Protein AF-A0AB36BIA4-F1 (afdb_monomer)

Secondary structure (DSSP, 8-state):
--HHHHHHHHHHHHHHHHHHHHTS---HHHHHHHH---HHHHHHHHTTSS-GGGS-HHHHHHHHHHHHHHHS-TTHHHHHHHHHHHHHHHHHHHHHHHHHHHHHHHHHHHHHHHHHHHHHHHHHHHH---SSHHHHHHHHHHHHHHHHHHTT-

Sequence (153 aa):
MDTVDIKNLEMAKMENKVKKLIDSEVSSYKIGKETGISQSYFNRLRNGERDIKEISFKKMLALYQYQLNIDIPKTYIDETTEELKEQMEIAKQIISEVNDKEQKNLDKYKSLNLKLAKKIDELIKILDYPEDDNKQLLDDMLNTLIEINEERS

Radius of gyration: 33.52 Å; Cα contacts (8 Å, |Δi|>4): 71; chains: 1; bounding box: 67×41×85 Å

Solvent-accessible surface area (backbone atoms only — not comparable to full-atom values): 8672 Å² total; per-residue (Å²): 135,52,78,66,57,54,54,54,50,53,52,53,54,45,52,54,43,34,47,54,49,53,77,39,90,68,53,44,64,60,51,18,71,76,51,72,44,54,40,70,62,49,48,34,43,58,72,63,78,38,61,79,88,75,50,56,66,74,57,53,50,37,45,30,53,52,35,51,66,63,71,48,55,82,77,56,62,56,60,57,48,49,54,49,47,51,51,49,51,52,49,52,50,52,52,50,55,51,50,54,53,50,50,54,50,50,53,51,50,48,54,49,48,55,55,48,45,53,52,50,54,52,47,59,70,71,58,75,65,69,98,41,77,68,52,54,52,53,52,52,53,43,51,53,56,50,49,70,64,60,78,79,118

Organism: Staphylococcus warneri (NCBI:txid1292)

Structure (mmCIF, N/CA/C/O backbone):
data_AF-A0AB36BIA4-F1
#
_entry.id   AF-A0AB36BIA4-F1
#
loop_
_atom_site.group_PDB
_atom_site.id
_atom_site.type_symbol
_atom_site.label_atom_id
_atom_site.label_alt_id
_atom_site.label_comp_id
_atom_site.label_asym_id
_atom_site.label_entity_id
_atom_site.label_seq_id
_atom_site.pdbx_PDB_ins_code
_atom_site.Cartn_x
_atom_site.Cartn_y
_atom_site.Cartn_z
_atom_site.occupancy
_atom_site.B_iso_or_equiv
_atom_site.auth_seq_id
_atom_site.auth_comp_id
_atom_site.auth_asym_id
_atom_site.auth_atom_id
_atom_site.pdbx_PDB_model_num
ATOM 1 N N . MET A 1 1 ? 12.047 26.414 5.166 1.00 55.72 1 MET A N 1
ATOM 2 C CA . MET A 1 1 ? 11.316 25.419 5.969 1.00 55.72 1 MET A CA 1
ATOM 3 C C . MET A 1 1 ? 12.149 24.172 5.881 1.00 55.72 1 MET A C 1
ATOM 5 O O . MET A 1 1 ? 12.313 23.640 4.787 1.00 55.72 1 MET A O 1
ATOM 9 N N . ASP A 1 2 ? 12.795 23.826 6.982 1.00 65.38 2 ASP A N 1
ATOM 10 C CA . ASP A 1 2 ? 13.902 22.879 6.969 1.00 65.38 2 ASP A CA 1
ATOM 11 C C . ASP A 1 2 ? 13.372 21.446 7.090 1.00 65.38 2 ASP A C 1
ATOM 13 O O . ASP A 1 2 ? 12.206 21.203 7.403 1.00 65.38 2 ASP A O 1
ATOM 17 N N . THR A 1 3 ? 14.218 20.452 6.822 1.00 64.94 3 THR A N 1
ATOM 18 C CA . THR A 1 3 ? 13.827 19.028 6.818 1.00 64.94 3 THR A CA 1
ATOM 19 C C . THR A 1 3 ? 13.261 18.545 8.160 1.00 64.94 3 THR A C 1
ATOM 21 O O . THR A 1 3 ? 12.469 17.600 8.198 1.00 64.94 3 THR A O 1
ATOM 24 N N . VAL A 1 4 ? 13.627 19.208 9.259 1.00 66.88 4 VAL A N 1
ATOM 25 C CA . VAL A 1 4 ? 13.084 18.977 10.605 1.00 66.88 4 VAL A CA 1
ATOM 26 C C . VAL A 1 4 ? 11.645 19.495 10.722 1.00 66.88 4 VAL A C 1
ATOM 28 O O . VAL A 1 4 ? 10.796 18.799 11.277 1.00 66.88 4 VAL A O 1
ATOM 31 N N . ASP A 1 5 ? 11.332 20.644 10.121 1.00 70.31 5 ASP A N 1
ATOM 32 C CA . ASP A 1 5 ? 9.984 21.228 10.135 1.00 70.31 5 ASP A CA 1
ATOM 33 C C . ASP A 1 5 ? 8.985 20.356 9.367 1.00 70.31 5 ASP A C 1
ATOM 35 O O . ASP A 1 5 ? 7.846 20.171 9.796 1.00 70.31 5 ASP A O 1
ATOM 39 N N . ILE A 1 6 ? 9.431 19.760 8.256 1.00 65.75 6 ILE A N 1
ATOM 40 C CA . ILE A 1 6 ? 8.617 18.842 7.448 1.00 65.75 6 ILE A CA 1
ATOM 41 C C . ILE A 1 6 ? 8.308 17.562 8.236 1.00 65.75 6 ILE A C 1
ATOM 43 O O . ILE A 1 6 ? 7.154 17.140 8.294 1.00 65.75 6 ILE A O 1
ATOM 47 N N . LYS A 1 7 ? 9.308 16.961 8.898 1.00 65.88 7 LYS A N 1
ATOM 48 C CA . LYS A 1 7 ? 9.096 15.760 9.727 1.00 65.88 7 LYS A CA 1
ATOM 49 C C . LYS A 1 7 ? 8.146 16.025 10.896 1.00 65.88 7 LYS A C 1
ATOM 51 O O . LYS A 1 7 ? 7.280 15.196 11.172 1.00 65.88 7 LYS A O 1
ATOM 56 N N . ASN A 1 8 ? 8.273 17.180 11.546 1.00 74.62 8 ASN A N 1
ATOM 57 C CA . ASN A 1 8 ? 7.392 17.577 12.644 1.00 74.62 8 ASN A CA 1
ATOM 58 C C . ASN A 1 8 ? 5.946 17.778 12.168 1.00 74.62 8 ASN A C 1
ATOM 60 O O . ASN A 1 8 ? 5.007 17.364 12.850 1.00 74.62 8 ASN A O 1
ATOM 64 N N . LEU A 1 9 ? 5.760 18.352 10.976 1.00 79.12 9 LEU A N 1
ATOM 65 C CA . LEU A 1 9 ? 4.441 18.526 10.375 1.00 79.12 9 LEU A CA 1
ATOM 66 C C . LEU A 1 9 ? 3.778 17.182 10.034 1.00 79.12 9 LEU A C 1
ATOM 68 O O . LEU A 1 9 ? 2.598 16.988 10.326 1.00 79.12 9 LEU A O 1
ATOM 72 N N . GLU A 1 10 ? 4.524 16.247 9.440 1.00 81.06 10 GLU A N 1
ATOM 73 C CA . GLU A 1 10 ? 4.000 14.921 9.088 1.00 81.06 10 GLU A CA 1
ATOM 74 C C . GLU A 1 10 ? 3.626 14.098 10.330 1.00 81.06 10 GLU A C 1
ATOM 76 O O . GLU A 1 10 ? 2.549 13.497 10.376 1.00 81.06 10 GLU A O 1
ATOM 81 N N . MET A 1 11 ? 4.438 14.151 11.391 1.00 83.69 11 MET A N 1
ATOM 82 C CA . MET A 1 11 ? 4.102 13.522 12.674 1.00 83.69 11 MET A CA 1
ATOM 83 C C . MET A 1 11 ? 2.832 14.115 13.296 1.00 83.69 11 MET A C 1
ATOM 85 O O . MET A 1 11 ? 1.956 13.371 13.739 1.00 83.69 11 MET A O 1
ATOM 89 N N . ALA A 1 12 ? 2.671 15.441 13.263 1.00 85.56 12 ALA A N 1
ATOM 90 C CA . ALA A 1 12 ? 1.472 16.100 13.779 1.00 85.56 12 ALA A CA 1
ATOM 91 C C . ALA A 1 12 ? 0.199 15.708 13.001 1.00 85.56 12 ALA A C 1
ATOM 93 O O . ALA A 1 12 ? -0.863 15.502 13.595 1.00 85.56 12 ALA A O 1
ATOM 94 N N . LYS A 1 13 ? 0.286 15.558 11.671 1.00 88.31 13 LYS A N 1
ATOM 95 C CA . LYS A 1 13 ? -0.833 15.067 10.844 1.00 88.31 13 LYS A CA 1
ATOM 96 C C . LYS A 1 13 ? -1.230 13.641 11.222 1.00 88.31 13 LYS A C 1
ATOM 98 O O . LYS A 1 13 ? -2.421 13.351 11.365 1.00 88.31 13 LYS A O 1
ATOM 103 N N . MET A 1 14 ? -0.238 12.773 11.401 1.00 91.94 14 MET A N 1
ATOM 104 C CA . MET A 1 14 ? -0.425 11.375 11.778 1.00 91.94 14 MET A CA 1
ATOM 105 C C . MET A 1 14 ? -1.092 11.248 13.152 1.00 91.94 14 MET A C 1
ATOM 107 O O . MET A 1 14 ? -2.096 10.546 13.285 1.00 91.94 14 MET A O 1
ATOM 111 N N . GLU A 1 15 ? -0.614 12.005 14.144 1.00 92.69 15 GLU A N 1
ATOM 112 C CA . GLU A 1 15 ? -1.228 12.082 15.474 1.00 92.69 15 GLU A CA 1
ATOM 113 C C . GLU A 1 15 ? -2.691 12.524 15.409 1.00 92.69 15 GLU A C 1
ATOM 115 O O . GLU A 1 15 ? -3.552 11.905 16.029 1.00 92.69 15 GLU A O 1
ATOM 120 N N . ASN A 1 16 ? -2.999 13.570 14.639 1.00 93.06 16 ASN A N 1
ATOM 121 C CA . ASN A 1 16 ? -4.364 14.083 14.531 1.00 93.06 16 ASN A CA 1
ATOM 122 C C . ASN A 1 16 ? -5.330 13.066 13.917 1.00 93.06 16 ASN A C 1
ATOM 124 O O . ASN A 1 16 ? -6.484 12.975 14.331 1.00 93.06 16 ASN A O 1
ATOM 128 N N . LYS A 1 17 ? -4.874 12.280 12.941 1.00 92.88 17 LYS A N 1
ATOM 129 C CA . LYS A 1 17 ? -5.683 11.216 12.335 1.00 92.88 17 LYS A CA 1
ATOM 130 C C . LYS A 1 17 ? -5.918 10.066 13.309 1.00 92.88 17 LYS A C 1
ATOM 132 O O . LYS A 1 17 ? -7.045 9.605 13.445 1.00 92.88 17 LYS A O 1
ATOM 137 N N . VAL A 1 18 ? -4.897 9.652 14.052 1.00 94.94 18 VAL A N 1
ATOM 138 C CA . VAL A 1 18 ? -5.064 8.607 15.070 1.00 94.94 18 VAL A CA 1
ATOM 139 C C . VAL A 1 18 ? -5.934 9.090 16.238 1.00 94.94 18 VAL A C 1
ATOM 141 O O . VAL A 1 18 ? -6.735 8.310 16.741 1.00 94.94 18 VAL A O 1
ATOM 144 N N . LYS A 1 19 ? -5.881 10.374 16.618 1.00 94.69 19 LYS A N 1
ATOM 145 C CA . LYS A 1 19 ? -6.828 10.965 17.585 1.00 94.69 19 LYS A CA 1
ATOM 146 C C . LYS A 1 19 ? -8.276 10.850 17.115 1.00 94.69 19 LYS A C 1
ATOM 148 O O . LYS A 1 19 ? -9.104 10.344 17.859 1.00 94.69 19 LYS A O 1
ATOM 153 N N . LYS A 1 20 ? -8.561 11.187 15.850 1.00 93.38 20 LYS A N 1
ATOM 154 C CA . LYS A 1 20 ? -9.901 10.984 15.264 1.00 93.38 20 LYS A CA 1
ATOM 155 C 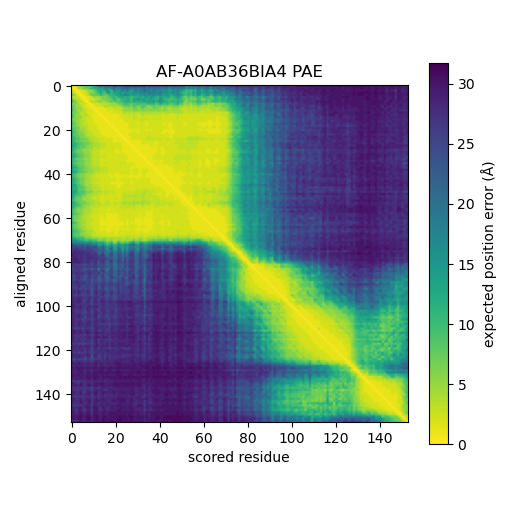C . LYS A 1 20 ? -10.378 9.537 15.381 1.00 93.38 20 LYS A C 1
ATOM 157 O O . LYS A 1 20 ? -11.550 9.312 15.652 1.00 93.38 20 LYS A O 1
ATOM 162 N N . LEU A 1 21 ? -9.480 8.567 15.198 1.00 95.12 21 LEU A N 1
ATOM 163 C CA . LEU A 1 21 ? -9.809 7.153 15.375 1.00 95.12 21 LEU A CA 1
ATOM 164 C C . LEU A 1 21 ? -10.120 6.812 16.839 1.00 95.12 21 LEU A C 1
ATOM 166 O O . LEU A 1 21 ? -11.073 6.081 17.106 1.00 95.12 21 LEU A O 1
ATOM 170 N N . ILE A 1 22 ? -9.321 7.321 17.779 1.00 95.44 22 ILE A N 1
ATOM 171 C CA . ILE A 1 22 ? -9.512 7.116 19.223 1.00 95.44 22 ILE A CA 1
ATOM 172 C C . ILE A 1 22 ? -10.878 7.653 19.670 1.00 95.44 22 ILE A C 1
ATOM 174 O O . ILE A 1 22 ? -11.615 6.940 20.357 1.00 95.44 22 ILE A O 1
ATOM 178 N N . ASP A 1 23 ? -11.236 8.843 19.190 1.00 93.88 23 ASP A N 1
ATOM 179 C CA . ASP A 1 23 ? -12.491 9.537 19.498 1.00 93.88 23 ASP A CA 1
ATOM 180 C C . ASP A 1 23 ? -13.694 9.000 18.698 1.00 93.88 23 ASP A C 1
ATOM 182 O O . ASP A 1 23 ? -14.820 9.459 18.874 1.00 93.88 23 ASP A O 1
ATOM 186 N N . SER A 1 24 ? -13.479 8.037 17.796 1.00 92.62 24 SER A N 1
ATOM 187 C CA . SER A 1 24 ? -14.543 7.462 16.970 1.00 92.62 24 SER A CA 1
ATOM 188 C C . SER A 1 24 ? -15.336 6.373 17.695 1.00 92.62 24 SER A C 1
ATOM 190 O O . SER A 1 24 ? -14.823 5.675 18.572 1.00 92.62 24 SER A O 1
ATOM 192 N N . GLU A 1 25 ? -16.551 6.121 17.210 1.00 92.12 25 GLU A N 1
ATOM 193 C CA . GLU A 1 25 ? -17.418 5.008 17.633 1.00 92.12 25 GLU A CA 1
ATOM 194 C C . GLU A 1 25 ? -16.981 3.636 17.080 1.00 92.12 25 GLU A C 1
ATOM 196 O O . GLU A 1 25 ? -17.658 2.621 17.261 1.00 92.12 25 GLU A O 1
ATOM 201 N N . VAL A 1 26 ? -15.849 3.559 16.369 1.00 92.62 26 VAL A N 1
ATOM 202 C CA . VAL A 1 26 ? -15.380 2.286 15.815 1.00 92.62 26 VAL A CA 1
ATOM 203 C C . VAL A 1 26 ? -14.993 1.345 16.955 1.00 92.62 26 VAL A C 1
ATOM 205 O O . VAL A 1 26 ? -14.188 1.676 17.829 1.00 92.62 26 VAL A O 1
ATOM 208 N N . SER A 1 27 ? -15.554 0.136 16.951 1.00 94.38 27 SER A N 1
ATOM 209 C CA . SER A 1 27 ? -15.323 -0.808 18.041 1.00 94.38 27 SER A CA 1
ATOM 210 C C . SER A 1 27 ? -13.850 -1.214 18.141 1.00 94.38 27 SER A C 1
ATOM 212 O O . SER A 1 27 ? -13.190 -1.525 17.145 1.00 94.38 27 SER A O 1
ATOM 214 N N . SER A 1 28 ? -13.339 -1.287 19.372 1.00 94.00 28 SER A N 1
ATOM 215 C CA . SER A 1 28 ? -11.960 -1.718 19.643 1.00 94.00 28 SER A CA 1
ATOM 216 C C . SER A 1 28 ? -11.693 -3.132 19.128 1.00 94.00 28 SER A C 1
ATOM 218 O O . SER A 1 28 ? -10.577 -3.438 18.718 1.00 94.00 28 SER A O 1
ATOM 220 N N . TYR A 1 29 ? -12.728 -3.981 19.101 1.00 94.06 29 TYR A N 1
ATOM 221 C CA . TYR A 1 29 ? -12.700 -5.297 18.462 1.00 94.06 29 TYR A CA 1
ATOM 222 C C . TYR A 1 29 ? -12.330 -5.204 16.980 1.00 94.06 29 TYR A C 1
ATOM 224 O O . TYR A 1 29 ? -11.401 -5.877 16.534 1.00 94.06 29 TYR A O 1
ATOM 232 N N . LYS A 1 30 ? -13.035 -4.354 16.224 1.00 92.88 30 LYS A N 1
ATOM 233 C CA . LYS A 1 30 ? -12.815 -4.195 14.785 1.00 92.88 30 LYS A CA 1
ATOM 234 C C . LYS A 1 30 ? -11.426 -3.631 14.503 1.00 92.88 30 LYS A C 1
ATOM 236 O O . LYS A 1 30 ? -10.696 -4.190 13.689 1.00 92.88 30 LYS A O 1
ATOM 241 N N . ILE A 1 31 ? -11.035 -2.594 15.243 1.00 94.50 31 ILE A N 1
ATOM 242 C CA . ILE A 1 31 ? -9.700 -1.992 15.140 1.00 94.50 31 ILE A CA 1
ATOM 243 C C . ILE A 1 31 ? -8.635 -3.046 15.420 1.00 94.50 31 ILE A C 1
ATOM 245 O O . ILE A 1 31 ? -7.690 -3.184 14.648 1.00 94.50 31 ILE A O 1
ATOM 249 N N . GLY A 1 32 ? -8.790 -3.835 16.484 1.00 94.25 32 GLY A N 1
ATOM 250 C CA . GLY A 1 32 ? -7.794 -4.839 16.831 1.00 94.25 32 GLY A CA 1
ATOM 251 C C . GLY A 1 32 ? -7.669 -5.967 15.813 1.00 94.25 32 GLY A C 1
ATOM 252 O O . GLY A 1 32 ? -6.557 -6.417 15.543 1.00 94.25 32 GLY A O 1
ATOM 253 N N . LYS A 1 33 ? -8.782 -6.374 15.189 1.00 92.50 33 LYS A N 1
ATOM 254 C CA . LYS A 1 33 ? -8.782 -7.374 14.114 1.00 92.50 33 LYS A CA 1
ATOM 255 C C . LYS A 1 33 ? -8.001 -6.905 12.883 1.00 92.50 33 LYS A C 1
ATOM 257 O O . LYS A 1 33 ? -7.282 -7.702 12.294 1.00 92.50 33 LYS A O 1
ATOM 262 N N . GLU A 1 34 ? -8.145 -5.641 12.496 1.00 92.88 34 GLU A N 1
ATOM 263 C CA . GLU A 1 34 ? -7.554 -5.115 11.257 1.00 92.88 34 GLU A CA 1
ATOM 264 C C . GLU A 1 34 ? -6.139 -4.545 11.457 1.00 92.88 34 GLU A C 1
ATOM 266 O O . GLU A 1 34 ? -5.314 -4.609 10.552 1.00 92.88 34 GLU A O 1
ATOM 271 N N . THR A 1 35 ? -5.822 -4.029 12.649 1.00 94.69 35 THR A N 1
ATOM 272 C CA . THR A 1 35 ? -4.514 -3.405 12.943 1.00 94.69 35 THR A CA 1
ATOM 273 C C . THR A 1 35 ? -3.531 -4.323 13.669 1.00 94.69 35 THR A C 1
ATOM 275 O O . THR A 1 35 ? -2.350 -3.993 13.784 1.00 94.69 35 THR A O 1
ATOM 278 N N . GLY A 1 36 ? -4.000 -5.446 14.224 1.00 95.12 36 GLY A N 1
ATOM 279 C CA . GLY A 1 36 ? -3.203 -6.326 15.086 1.00 95.12 36 GLY A CA 1
ATOM 280 C C . GLY A 1 36 ? -2.889 -5.742 16.471 1.00 95.12 36 GLY A C 1
ATOM 281 O O . GLY A 1 36 ? -2.125 -6.331 17.238 1.00 95.12 36 GLY A O 1
ATOM 282 N N . ILE A 1 37 ? -3.456 -4.585 16.822 1.00 95.81 37 ILE A N 1
ATOM 283 C CA . ILE A 1 37 ? -3.324 -3.979 18.149 1.00 95.81 37 ILE A CA 1
ATOM 284 C C . ILE A 1 37 ? -4.380 -4.581 19.074 1.00 95.81 37 ILE A C 1
ATOM 286 O O . ILE A 1 37 ? -5.552 -4.661 18.727 1.00 95.81 37 ILE A O 1
ATOM 290 N N . SER A 1 38 ? -3.999 -5.012 20.278 1.00 96.19 38 SER A N 1
ATOM 291 C CA . SER A 1 38 ? -4.974 -5.634 21.177 1.00 96.19 38 SER A CA 1
ATOM 292 C C . SER A 1 38 ? -6.087 -4.658 21.577 1.00 96.19 38 SER A C 1
ATOM 294 O O . SER A 1 38 ? -5.857 -3.465 21.786 1.00 96.19 38 SER A O 1
ATOM 296 N N . GLN A 1 39 ? -7.302 -5.182 21.746 1.00 96.00 39 GLN A N 1
ATOM 297 C CA . GLN A 1 39 ? -8.467 -4.383 22.144 1.00 96.00 39 GLN A CA 1
ATOM 298 C C . GLN A 1 39 ? -8.232 -3.667 23.475 1.00 96.00 39 GLN A C 1
ATOM 300 O O . GLN A 1 39 ? -8.557 -2.495 23.612 1.00 96.00 39 GLN A O 1
ATOM 305 N N . SER A 1 40 ? -7.608 -4.360 24.437 1.00 96.12 40 SER A N 1
ATOM 306 C CA . SER A 1 40 ? -7.213 -3.775 25.721 1.00 96.12 40 SER A CA 1
ATOM 307 C C . SER A 1 40 ? -6.252 -2.601 25.526 1.00 96.12 40 SER A C 1
ATOM 309 O O . SER A 1 40 ? -6.454 -1.549 26.121 1.00 96.12 40 SER A O 1
ATOM 311 N N . TYR A 1 41 ? -5.255 -2.729 24.643 1.00 95.94 41 TYR A N 1
ATOM 312 C CA . TYR A 1 41 ? -4.332 -1.631 24.355 1.00 95.94 41 TYR A CA 1
ATOM 313 C C . TYR A 1 41 ? -5.062 -0.413 23.783 1.00 95.94 41 TYR A 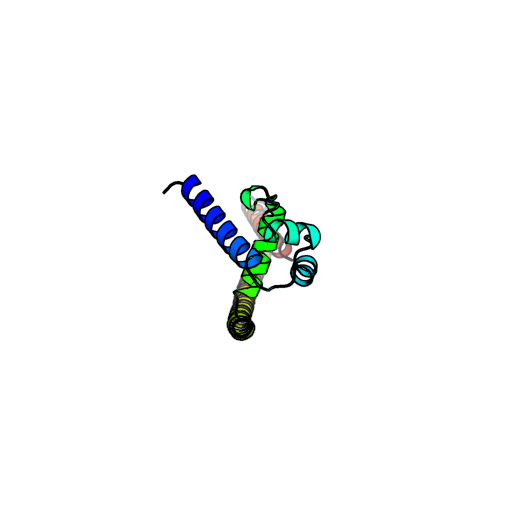C 1
ATOM 315 O O . TYR A 1 41 ? -4.799 0.710 24.208 1.00 95.94 41 TYR A O 1
ATOM 323 N N . PHE A 1 42 ? -5.985 -0.632 22.846 1.00 96.12 42 PHE A N 1
ATOM 324 C CA . PHE A 1 42 ? -6.755 0.453 22.247 1.00 96.12 42 PHE A CA 1
ATOM 325 C C . PHE A 1 42 ? -7.756 1.084 23.231 1.00 96.12 42 PHE A C 1
ATOM 327 O O . PHE A 1 42 ? -7.872 2.302 23.281 1.00 96.12 42 PHE A O 1
ATOM 334 N N . ASN A 1 43 ? -8.408 0.293 24.089 1.00 96.19 43 ASN A N 1
ATOM 335 C CA . ASN A 1 43 ? -9.282 0.816 25.145 1.00 96.19 43 ASN A CA 1
ATOM 336 C C . ASN A 1 43 ? -8.526 1.731 26.110 1.00 96.19 43 ASN A C 1
ATOM 338 O O . ASN A 1 43 ? -9.030 2.787 26.468 1.00 96.19 43 A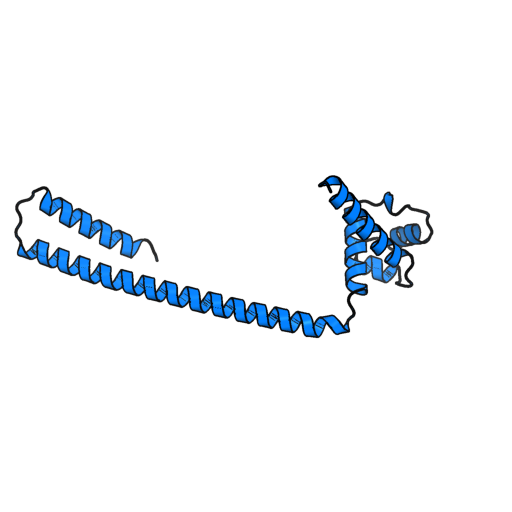SN A O 1
ATOM 342 N N . ARG A 1 44 ? -7.290 1.373 26.476 1.00 96.00 44 ARG A N 1
ATOM 343 C CA . ARG A 1 44 ? -6.444 2.227 27.320 1.00 96.00 44 ARG A CA 1
ATOM 344 C C . ARG A 1 44 ? -6.091 3.555 26.648 1.00 96.00 44 ARG A C 1
ATOM 346 O O . ARG A 1 44 ? -6.004 4.561 27.338 1.00 96.00 44 ARG A O 1
ATOM 353 N N . LEU A 1 45 ? -5.914 3.570 25.322 1.00 95.94 45 LEU A N 1
ATOM 354 C CA . LEU A 1 45 ? -5.763 4.820 24.564 1.00 95.94 45 LEU A CA 1
ATOM 355 C C . LEU A 1 45 ? -7.044 5.660 24.624 1.00 95.94 45 LEU A C 1
ATOM 357 O O . LEU A 1 45 ? -6.976 6.843 24.933 1.00 95.94 45 LEU A O 1
ATOM 361 N N . ARG A 1 46 ? -8.209 5.045 24.386 1.00 95.31 46 ARG A N 1
ATOM 362 C CA . ARG A 1 46 ? -9.513 5.730 24.412 1.00 95.31 46 ARG A CA 1
ATOM 363 C C . ARG A 1 46 ? -9.878 6.284 25.788 1.00 95.31 46 ARG A C 1
ATOM 365 O O . ARG A 1 46 ? -10.432 7.370 25.882 1.00 95.31 46 ARG A O 1
ATOM 372 N N . ASN A 1 47 ? -9.511 5.576 26.848 1.00 95.50 47 ASN A N 1
ATOM 373 C CA . ASN A 1 47 ? -9.745 6.008 28.223 1.00 95.50 47 ASN A CA 1
ATOM 374 C C . ASN A 1 47 ? -8.727 7.053 28.716 1.00 95.50 47 ASN A C 1
ATOM 376 O O . ASN A 1 47 ? -8.817 7.489 29.860 1.00 95.50 47 ASN A O 1
ATOM 380 N N . GLY A 1 48 ? -7.721 7.413 27.910 1.00 94.25 48 GLY A N 1
ATOM 381 C CA . GLY A 1 48 ? -6.644 8.317 28.327 1.00 94.25 48 GLY A CA 1
ATOM 382 C C . GLY A 1 48 ? -5.642 7.703 29.314 1.00 94.25 48 GLY A C 1
ATOM 383 O O . GLY A 1 48 ? -4.770 8.400 29.819 1.00 94.25 48 GLY A O 1
ATOM 384 N N . GLU A 1 49 ? -5.706 6.392 29.568 1.00 94.88 49 GLU A N 1
ATOM 385 C CA . GLU A 1 49 ? -4.744 5.661 30.411 1.00 94.88 49 GLU A CA 1
ATOM 386 C C . GLU A 1 49 ? -3.373 5.472 29.734 1.00 94.88 49 GLU A C 1
ATOM 388 O O . GLU A 1 49 ? -2.433 4.940 30.334 1.00 94.88 49 GLU A O 1
ATOM 393 N N . ARG A 1 50 ? -3.275 5.821 28.448 1.00 93.69 50 ARG A N 1
ATOM 394 C CA . ARG A 1 50 ? -2.047 5.813 27.655 1.00 93.69 50 ARG A CA 1
ATOM 395 C C . ARG A 1 50 ? -2.039 7.024 26.730 1.00 93.69 50 ARG A C 1
ATOM 397 O O . ARG A 1 50 ? -2.995 7.219 25.984 1.00 93.69 50 ARG A O 1
ATOM 404 N N . ASP A 1 51 ? -0.937 7.767 26.724 1.00 92.94 51 ASP A N 1
ATOM 405 C CA . ASP A 1 51 ? -0.754 8.887 25.801 1.00 92.94 51 ASP A CA 1
ATOM 406 C C . ASP A 1 51 ? -0.423 8.372 24.388 1.00 92.94 51 ASP A C 1
ATOM 408 O O . ASP A 1 51 ? 0.405 7.475 24.192 1.00 92.94 51 ASP A O 1
ATOM 412 N N . ILE A 1 52 ? -1.073 8.961 23.384 1.00 91.00 52 ILE A N 1
ATOM 413 C CA . ILE A 1 52 ? -0.789 8.740 21.966 1.00 91.00 52 ILE A CA 1
ATOM 414 C C . ILE A 1 52 ? 0.666 9.086 21.617 1.00 91.00 52 ILE A C 1
ATOM 416 O O . ILE A 1 52 ? 1.262 8.422 20.774 1.00 91.00 52 ILE A O 1
ATOM 420 N N . LYS A 1 53 ? 1.265 10.072 22.293 1.00 88.81 53 LYS A N 1
ATOM 421 C CA . LYS A 1 53 ? 2.660 10.484 22.077 1.00 88.81 53 LYS A CA 1
ATOM 422 C C . LYS A 1 53 ? 3.672 9.440 22.546 1.00 88.81 53 LYS A C 1
ATOM 424 O O . LYS A 1 53 ? 4.812 9.439 22.096 1.00 88.81 53 LYS A O 1
ATOM 429 N N . GLU A 1 54 ? 3.249 8.530 23.419 1.00 90.75 54 GLU A N 1
ATOM 430 C CA . GLU A 1 54 ? 4.091 7.476 23.991 1.00 90.75 54 GLU A CA 1
ATOM 431 C C . GLU A 1 54 ? 3.933 6.127 23.271 1.00 90.75 54 GLU A C 1
ATOM 433 O O . GLU A 1 54 ? 4.521 5.115 23.672 1.00 90.75 54 GLU A O 1
ATOM 438 N N . ILE A 1 55 ? 3.125 6.055 22.207 1.00 92.75 55 ILE A N 1
ATOM 439 C CA . ILE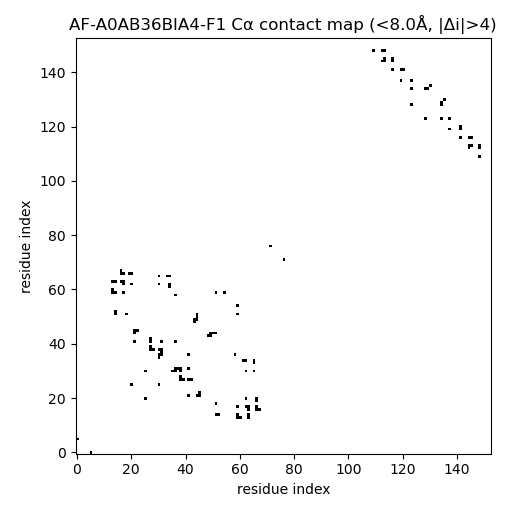 A 1 55 ? 2.987 4.811 21.449 1.00 92.75 55 ILE A CA 1
ATOM 440 C C . ILE A 1 55 ? 4.172 4.617 20.507 1.00 92.75 55 ILE A C 1
ATOM 442 O O . ILE A 1 55 ? 4.662 5.539 19.864 1.00 92.75 55 ILE A O 1
ATOM 446 N N . SER A 1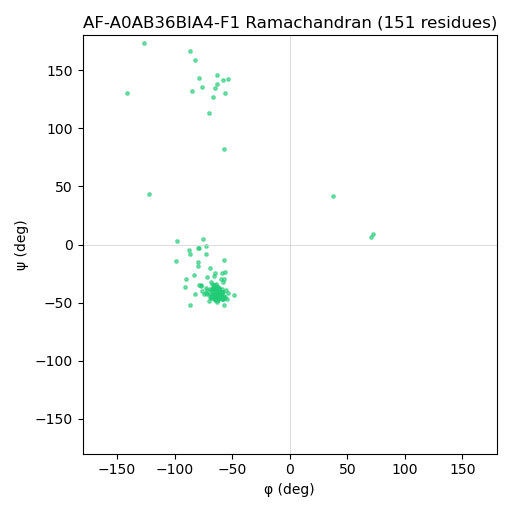 56 ? 4.602 3.364 20.357 1.00 93.44 56 SER A N 1
ATOM 447 C CA . SER A 1 56 ? 5.627 3.014 19.373 1.00 93.44 56 SER A CA 1
ATOM 448 C C . SER A 1 56 ? 5.192 3.418 17.962 1.00 93.44 56 SER A C 1
ATOM 450 O O . SER A 1 56 ? 4.045 3.149 17.587 1.00 93.44 56 SER A O 1
ATOM 452 N N . PHE A 1 57 ? 6.128 3.908 17.148 1.00 91.19 57 PHE A N 1
ATOM 453 C CA . PHE A 1 57 ? 5.885 4.291 15.752 1.00 91.19 57 PHE A CA 1
ATOM 454 C C . PHE A 1 57 ? 5.123 3.223 14.950 1.00 91.19 57 PHE A C 1
ATOM 456 O O . PHE A 1 57 ? 4.148 3.535 14.276 1.00 91.19 57 PHE A O 1
ATOM 463 N N . LYS A 1 58 ? 5.482 1.940 15.106 1.00 93.69 58 LYS A N 1
ATOM 464 C CA . LYS A 1 58 ? 4.787 0.810 14.458 1.00 93.69 58 LYS A CA 1
ATOM 465 C C . LYS A 1 58 ? 3.276 0.797 14.734 1.00 93.69 58 LYS A C 1
ATOM 467 O O . LYS A 1 58 ? 2.486 0.533 13.834 1.00 93.69 58 LYS A O 1
ATOM 472 N N . LYS A 1 59 ? 2.871 1.080 15.975 1.00 95.06 59 LYS A N 1
ATOM 473 C CA . LYS A 1 59 ? 1.457 1.125 16.379 1.00 95.06 59 LYS A CA 1
ATOM 474 C C . LYS A 1 59 ? 0.774 2.397 15.891 1.00 95.06 59 LYS A C 1
ATOM 476 O O . LYS A 1 59 ? -0.356 2.313 15.429 1.00 95.06 59 LYS A O 1
ATOM 481 N N . MET A 1 60 ? 1.466 3.539 15.946 1.00 94.69 60 MET A N 1
ATOM 482 C CA . MET A 1 60 ? 0.969 4.784 15.353 1.00 94.69 60 MET A CA 1
ATOM 483 C C . MET A 1 60 ? 0.674 4.584 13.861 1.00 94.69 60 MET A C 1
ATOM 485 O O . MET A 1 60 ? -0.399 4.954 13.400 1.00 94.69 60 MET A O 1
ATOM 489 N N . LEU A 1 61 ? 1.582 3.936 13.121 1.00 93.81 61 LEU A N 1
ATOM 490 C CA . LEU A 1 61 ? 1.429 3.687 11.687 1.00 93.81 61 LEU A CA 1
ATOM 491 C C . LEU A 1 61 ? 0.241 2.777 11.379 1.00 93.81 61 LEU A C 1
ATOM 493 O O . LEU A 1 61 ? -0.549 3.101 10.498 1.00 93.81 61 LEU A O 1
ATOM 497 N N . ALA A 1 62 ? 0.071 1.693 12.138 1.00 95.25 62 ALA A N 1
ATOM 498 C CA . ALA A 1 62 ? -1.059 0.786 11.959 1.00 95.25 62 ALA A CA 1
ATOM 499 C C . ALA A 1 62 ? -2.414 1.483 12.199 1.00 95.25 62 ALA A C 1
ATOM 501 O O . ALA A 1 62 ? -3.342 1.324 11.408 1.00 95.25 62 ALA A O 1
ATOM 502 N N . LEU A 1 63 ? -2.526 2.294 13.258 1.00 95.31 63 LEU A N 1
ATOM 503 C CA . LEU A 1 63 ? -3.745 3.062 13.549 1.00 95.31 63 LEU A CA 1
ATOM 504 C C . LEU A 1 63 ? -3.996 4.159 12.508 1.00 95.31 63 LEU A C 1
ATOM 506 O O . LEU A 1 63 ? -5.136 4.393 12.117 1.00 95.31 63 LEU A O 1
ATOM 510 N N . TYR A 1 64 ? -2.936 4.817 12.038 1.00 94.75 64 TYR A N 1
ATOM 511 C CA . TYR A 1 64 ? -3.022 5.850 11.012 1.00 94.75 64 TYR A CA 1
ATOM 512 C C . TYR A 1 64 ? -3.548 5.288 9.688 1.00 94.75 64 TYR A C 1
ATOM 514 O O . TYR A 1 64 ? -4.506 5.819 9.133 1.00 94.75 64 TYR A O 1
ATOM 522 N N . GLN A 1 65 ? -2.970 4.180 9.218 1.00 91.50 65 GLN A N 1
ATOM 523 C CA . GLN A 1 65 ? -3.415 3.488 8.004 1.00 91.50 65 GLN A CA 1
ATOM 524 C C . GLN A 1 65 ? -4.875 3.043 8.109 1.00 91.50 65 GLN A C 1
ATOM 526 O O . GLN A 1 65 ? -5.644 3.211 7.167 1.00 91.50 65 GLN A O 1
ATOM 531 N N . TYR A 1 66 ? -5.279 2.539 9.275 1.00 93.38 66 TYR A N 1
ATOM 532 C CA . TYR A 1 66 ? -6.667 2.177 9.529 1.00 93.38 66 TYR A CA 1
ATOM 533 C C . TYR A 1 66 ? -7.617 3.373 9.408 1.00 93.38 66 TYR A C 1
ATOM 535 O O . TYR A 1 66 ? -8.642 3.275 8.736 1.00 93.38 66 TYR A O 1
ATOM 543 N N . GLN A 1 67 ? -7.263 4.518 10.003 1.00 92.25 67 GLN A N 1
ATOM 544 C CA . GLN A 1 67 ? -8.065 5.734 9.872 1.00 92.25 67 GLN A CA 1
ATOM 545 C C . GLN A 1 67 ? -8.152 6.201 8.417 1.00 92.25 67 GLN A C 1
ATOM 547 O O . GLN A 1 67 ? -9.227 6.605 7.985 1.00 92.25 67 GLN A O 1
ATOM 552 N N . LEU A 1 68 ? -7.059 6.131 7.650 1.00 89.19 68 LEU A N 1
ATOM 553 C CA . LEU A 1 68 ? -7.094 6.472 6.225 1.00 89.19 68 LEU A CA 1
ATOM 554 C C . LEU A 1 68 ? -8.084 5.586 5.462 1.00 89.19 68 LEU A C 1
ATOM 556 O O . LEU A 1 68 ? -8.877 6.105 4.686 1.00 89.19 68 LEU A O 1
ATOM 560 N N . ASN A 1 69 ? -8.111 4.283 5.745 1.00 86.38 69 ASN A N 1
ATOM 561 C CA . ASN A 1 69 ? -9.060 3.356 5.123 1.00 86.38 69 ASN A CA 1
ATOM 562 C C . ASN A 1 69 ? -10.528 3.634 5.499 1.00 86.38 69 ASN A C 1
ATOM 564 O O . ASN A 1 69 ? -11.424 3.244 4.756 1.00 86.38 69 ASN A O 1
ATOM 568 N N . ILE A 1 70 ? -10.788 4.280 6.643 1.00 85.50 70 ILE A N 1
ATOM 569 C CA . ILE A 1 70 ? -12.134 4.735 7.034 1.00 85.50 70 ILE A CA 1
ATOM 570 C C . ILE A 1 70 ? -12.483 6.071 6.376 1.00 85.50 70 ILE A C 1
ATOM 572 O O . ILE A 1 70 ? -13.617 6.256 5.941 1.00 85.50 70 ILE A O 1
ATOM 576 N N . ASP A 1 71 ? -11.528 7.003 6.349 1.00 78.81 71 ASP A N 1
ATOM 577 C CA . ASP A 1 71 ? -11.712 8.349 5.801 1.00 78.81 71 ASP A CA 1
ATOM 578 C C . ASP A 1 71 ? -11.957 8.325 4.289 1.00 78.81 71 ASP A C 1
ATOM 580 O O . ASP A 1 71 ? -12.605 9.231 3.770 1.00 78.81 71 ASP A O 1
ATOM 584 N N . ILE A 1 72 ? -11.446 7.307 3.589 1.00 60.59 72 ILE A N 1
ATOM 585 C CA . ILE A 1 72 ? -11.755 7.065 2.180 1.00 60.59 72 ILE A CA 1
ATOM 586 C C . ILE A 1 72 ? -13.219 6.596 2.100 1.00 60.59 72 ILE A C 1
ATOM 588 O O . ILE A 1 72 ? -13.537 5.502 2.580 1.00 60.59 72 ILE A O 1
ATOM 592 N N . PRO A 1 73 ? -14.137 7.383 1.500 1.00 52.47 73 PRO A N 1
ATOM 593 C CA . PRO A 1 73 ? -15.508 6.942 1.296 1.00 52.47 73 PRO A CA 1
ATOM 594 C C . PRO A 1 73 ? -15.491 5.629 0.514 1.00 52.47 73 PRO A C 1
ATOM 596 O O . PRO A 1 73 ? -14.856 5.544 -0.535 1.00 52.47 73 PRO A O 1
ATOM 599 N N . LYS A 1 74 ? -16.220 4.607 0.975 1.00 50.28 74 LYS A N 1
ATOM 600 C CA . LYS A 1 74 ? -16.341 3.324 0.252 1.00 50.28 74 LYS A CA 1
ATOM 601 C C . LYS A 1 74 ? -16.883 3.466 -1.179 1.00 50.28 74 LYS A C 1
ATOM 603 O O . LYS A 1 74 ? -16.774 2.524 -1.949 1.00 50.28 74 LYS A O 1
ATOM 608 N N . THR A 1 75 ? -17.436 4.626 -1.531 1.00 43.75 75 THR A N 1
ATOM 609 C CA . THR A 1 75 ? -17.876 4.994 -2.882 1.00 43.75 75 THR A CA 1
ATOM 610 C C . THR A 1 75 ? -16.738 5.451 -3.805 1.00 43.75 75 THR A C 1
ATOM 612 O O . THR A 1 75 ? -16.913 5.418 -5.011 1.00 43.75 75 THR A O 1
ATOM 615 N N . TYR A 1 76 ? -15.568 5.833 -3.278 1.00 46.28 76 TYR A N 1
ATOM 616 C CA . TYR A 1 76 ? -14.391 6.241 -4.068 1.00 46.28 76 TYR A CA 1
ATOM 617 C C . TYR A 1 76 ? -13.486 5.072 -4.484 1.00 46.28 76 TYR A C 1
ATOM 619 O O . TYR A 1 76 ? -12.518 5.275 -5.214 1.00 46.28 76 TYR A O 1
ATOM 627 N N . ILE A 1 77 ? -13.789 3.855 -4.024 1.00 47.12 77 ILE A N 1
ATOM 628 C CA . ILE A 1 77 ? -12.993 2.655 -4.310 1.00 47.12 77 ILE A CA 1
ATOM 629 C C . ILE A 1 77 ? -13.312 2.100 -5.714 1.00 47.12 77 ILE A C 1
ATOM 631 O O . ILE A 1 77 ? -12.520 1.330 -6.239 1.00 47.12 77 ILE A O 1
ATOM 635 N N . ASP A 1 78 ? -14.404 2.509 -6.365 1.00 49.75 78 ASP A N 1
ATOM 636 C CA . ASP A 1 78 ? -14.723 2.046 -7.727 1.00 49.75 78 ASP A CA 1
ATOM 637 C C . ASP A 1 78 ? -14.054 2.909 -8.811 1.00 49.75 78 ASP A C 1
ATOM 639 O O . ASP A 1 78 ? -13.308 2.400 -9.640 1.00 49.75 78 ASP A O 1
ATOM 643 N N . GLU A 1 79 ? -14.223 4.233 -8.769 1.00 46.44 79 GLU A N 1
ATOM 644 C CA . GLU A 1 79 ? -13.803 5.105 -9.880 1.00 46.44 79 GLU A CA 1
ATOM 645 C C . GLU A 1 79 ? -12.280 5.292 -9.954 1.00 46.44 79 GLU A C 1
ATOM 647 O O . GLU A 1 79 ? -11.689 5.163 -11.023 1.00 46.44 79 GLU A O 1
ATOM 652 N N . THR A 1 80 ? -11.606 5.493 -8.814 1.00 48.62 80 THR A N 1
ATOM 653 C CA . THR A 1 80 ? -10.139 5.652 -8.821 1.00 48.62 80 THR A CA 1
ATOM 654 C C . THR A 1 80 ? -9.406 4.347 -9.112 1.00 48.62 80 THR A C 1
ATOM 656 O O . THR A 1 80 ? -8.316 4.380 -9.677 1.00 48.62 80 THR A O 1
ATOM 659 N N . THR A 1 81 ? -9.987 3.190 -8.777 1.00 54.59 81 THR A N 1
ATOM 660 C CA . THR A 1 81 ? -9.368 1.893 -9.076 1.00 54.59 81 THR A CA 1
ATOM 661 C C . THR A 1 81 ? -9.542 1.525 -10.548 1.00 54.59 81 THR A C 1
ATOM 663 O O . THR A 1 81 ? -8.621 0.945 -11.113 1.00 54.59 81 THR A O 1
ATOM 666 N N . GLU A 1 82 ? -10.659 1.882 -11.188 1.00 57.97 82 GLU A N 1
ATOM 667 C CA . GLU A 1 82 ? -10.834 1.698 -12.636 1.00 57.97 82 GLU A CA 1
ATOM 668 C C . GLU A 1 82 ? -9.988 2.679 -13.454 1.00 57.97 82 GLU A C 1
ATOM 670 O O . GLU A 1 82 ? -9.284 2.235 -14.355 1.00 57.97 82 GLU A O 1
ATOM 675 N N . GLU A 1 83 ? -9.914 3.962 -13.085 1.00 57.44 83 GLU A N 1
ATOM 676 C CA . GLU A 1 83 ? -9.001 4.909 -13.746 1.00 57.44 83 GLU A CA 1
ATOM 677 C C . GLU A 1 83 ? -7.526 4.497 -13.584 1.00 57.44 83 GLU A C 1
ATOM 679 O O . GLU A 1 83 ? -6.745 4.570 -14.533 1.00 57.44 83 GLU A O 1
ATOM 684 N N . LEU A 1 84 ? -7.122 4.013 -12.400 1.00 60.50 84 LEU A N 1
ATOM 685 C CA . LEU A 1 84 ? -5.770 3.485 -12.176 1.00 60.50 84 LEU A CA 1
ATOM 686 C C . LEU A 1 84 ? -5.517 2.187 -12.955 1.00 60.50 84 LEU A C 1
ATOM 688 O O . LEU A 1 84 ? -4.415 1.998 -13.470 1.00 60.50 84 LEU A O 1
ATOM 692 N N . LYS A 1 85 ? -6.506 1.290 -13.060 1.00 63.91 85 LYS A N 1
ATOM 693 C CA . LYS A 1 85 ? -6.404 0.069 -13.875 1.00 63.91 85 LYS A CA 1
ATOM 694 C C . LYS A 1 85 ? -6.300 0.398 -15.358 1.00 63.91 85 LYS A C 1
ATOM 696 O O . LYS A 1 85 ? -5.465 -0.196 -16.030 1.00 63.91 85 LYS A O 1
ATOM 701 N N . GLU A 1 86 ? -7.088 1.349 -15.849 1.00 70.31 86 GLU A N 1
ATOM 702 C CA . GLU A 1 86 ? -7.046 1.817 -17.233 1.00 70.31 86 GLU A CA 1
ATOM 703 C C . GLU A 1 86 ? -5.684 2.443 -17.545 1.00 70.31 86 GLU A C 1
ATOM 705 O O . GLU A 1 86 ? -5.036 2.063 -18.519 1.00 70.31 86 GLU A O 1
ATOM 710 N N . GLN A 1 87 ? -5.168 3.299 -16.659 1.00 65.94 87 GLN A N 1
ATOM 711 C CA . GLN A 1 87 ? -3.819 3.857 -16.793 1.00 65.94 87 GLN A CA 1
ATOM 712 C C . GLN A 1 87 ? -2.727 2.779 -16.747 1.00 65.94 87 GLN A C 1
ATOM 714 O O . GLN A 1 87 ? -1.761 2.855 -17.507 1.00 65.94 87 GLN A O 1
ATOM 719 N N . MET A 1 88 ? -2.867 1.757 -15.895 1.00 67.56 88 MET A N 1
ATOM 720 C CA . MET A 1 88 ? -1.943 0.619 -15.869 1.00 67.56 88 MET A CA 1
ATOM 721 C C . MET A 1 88 ? -2.013 -0.212 -17.150 1.00 67.56 88 MET A C 1
ATOM 723 O O . MET A 1 88 ? -0.978 -0.689 -17.609 1.00 67.56 88 MET A O 1
ATOM 727 N N . GLU A 1 89 ? -3.195 -0.398 -17.729 1.00 76.31 89 GLU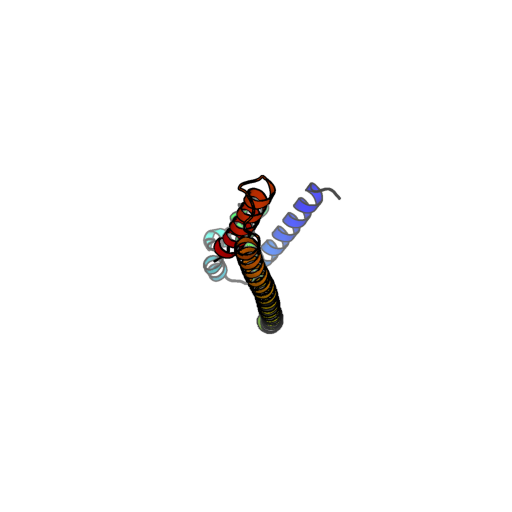 A N 1
ATOM 728 C CA . GLU A 1 89 ? -3.360 -1.178 -18.953 1.00 76.31 89 GLU A CA 1
ATOM 729 C C . GLU A 1 89 ? -2.812 -0.429 -20.170 1.00 76.31 89 GLU A C 1
ATOM 731 O O . GLU A 1 89 ? -2.050 -1.000 -20.950 1.00 76.31 89 GLU A O 1
ATOM 736 N N . ILE A 1 90 ? -3.062 0.881 -20.249 1.00 74.62 90 ILE A N 1
ATOM 737 C CA . ILE A 1 90 ? -2.427 1.775 -21.224 1.00 74.62 90 ILE A CA 1
ATOM 738 C C . ILE A 1 90 ? -0.902 1.723 -21.075 1.00 74.62 90 ILE A C 1
ATOM 740 O O . ILE A 1 90 ? -0.187 1.571 -22.065 1.00 74.62 90 ILE A O 1
ATOM 744 N N . ALA A 1 91 ? -0.380 1.792 -19.846 1.00 64.75 91 ALA A N 1
ATOM 745 C CA . ALA A 1 91 ? 1.057 1.707 -19.602 1.00 64.75 91 ALA A CA 1
ATOM 746 C C . ALA A 1 91 ? 1.644 0.356 -20.046 1.00 64.75 91 ALA A C 1
ATOM 748 O O . ALA A 1 91 ? 2.699 0.335 -20.679 1.00 64.75 91 ALA A O 1
ATOM 749 N N . LYS A 1 92 ? 0.966 -0.770 -19.778 1.00 69.81 92 LYS A N 1
ATOM 750 C CA . LYS A 1 92 ? 1.396 -2.097 -20.255 1.00 69.81 92 LYS A CA 1
ATOM 751 C C . LYS A 1 92 ? 1.404 -2.182 -21.778 1.00 69.81 92 LYS A C 1
ATOM 753 O O . LYS A 1 92 ? 2.349 -2.735 -22.336 1.00 69.81 92 LYS A O 1
ATOM 758 N N . GLN A 1 93 ? 0.386 -1.634 -22.438 1.00 76.44 93 GLN A N 1
A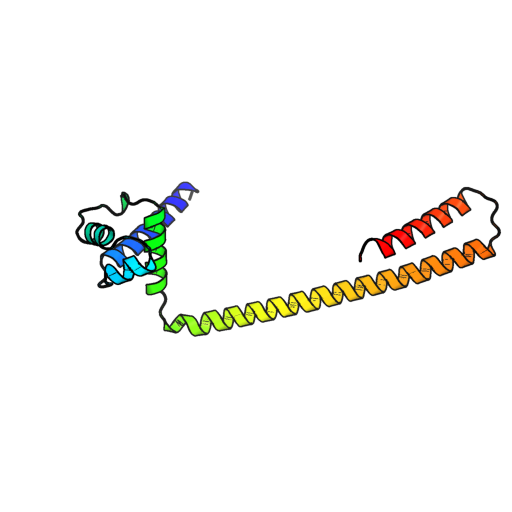TOM 759 C CA . GLN A 1 93 ? 0.280 -1.654 -23.893 1.00 76.44 93 GLN A CA 1
ATOM 760 C C . GLN A 1 93 ? 1.379 -0.806 -24.547 1.00 76.44 93 GLN A C 1
ATOM 762 O O . GLN A 1 93 ? 2.057 -1.286 -25.449 1.00 76.44 93 GLN A O 1
ATOM 767 N N . ILE A 1 94 ? 1.654 0.391 -24.016 1.00 77.62 94 ILE A N 1
ATOM 768 C CA . ILE A 1 94 ? 2.778 1.230 -24.461 1.00 77.62 94 ILE A CA 1
ATOM 769 C C . ILE A 1 94 ? 4.115 0.499 -24.273 1.00 77.62 94 ILE A C 1
ATOM 771 O O . ILE A 1 94 ? 4.948 0.507 -25.176 1.00 77.62 94 ILE A O 1
ATOM 775 N N . ILE A 1 95 ? 4.330 -0.152 -23.124 1.00 69.62 95 ILE A N 1
ATOM 776 C CA . ILE A 1 95 ? 5.563 -0.913 -22.861 1.00 69.62 95 ILE A CA 1
ATOM 777 C C . ILE A 1 95 ? 5.712 -2.077 -23.856 1.00 69.62 95 ILE A C 1
ATOM 779 O O . ILE A 1 95 ? 6.804 -2.292 -24.377 1.00 69.62 95 ILE A O 1
ATOM 783 N N . SER A 1 96 ? 4.630 -2.800 -24.161 1.00 73.50 96 SER A N 1
ATOM 784 C CA . SER A 1 96 ? 4.629 -3.865 -25.174 1.00 73.50 96 SER A CA 1
ATOM 785 C C . SER A 1 96 ? 4.963 -3.327 -26.568 1.00 73.50 96 SER A C 1
ATOM 787 O O . SER A 1 96 ? 5.848 -3.868 -27.224 1.00 73.50 96 SER A O 1
ATOM 789 N N . GLU A 1 97 ? 4.323 -2.240 -27.002 1.00 75.81 97 GLU A N 1
ATOM 790 C CA . GLU A 1 97 ? 4.560 -1.645 -28.322 1.00 75.81 97 GLU A CA 1
ATOM 791 C C . GLU A 1 97 ? 5.992 -1.112 -28.475 1.00 75.81 97 GLU A C 1
ATOM 793 O O . GLU A 1 97 ? 6.600 -1.235 -29.544 1.00 75.81 97 GLU A O 1
ATOM 798 N N . VAL A 1 98 ? 6.552 -0.532 -27.408 1.00 70.19 98 VAL A N 1
ATOM 799 C CA . VAL A 1 98 ? 7.954 -0.095 -27.376 1.00 70.19 98 VAL A CA 1
ATOM 800 C C . VAL A 1 98 ? 8.889 -1.298 -27.498 1.00 70.19 98 VAL A C 1
ATOM 802 O O . VAL A 1 98 ? 9.765 -1.275 -28.365 1.00 70.19 98 VAL A O 1
ATOM 805 N N . ASN A 1 99 ? 8.662 -2.365 -26.727 1.00 73.06 99 ASN A N 1
ATOM 806 C CA . ASN A 1 99 ? 9.471 -3.586 -26.795 1.00 73.06 99 ASN A CA 1
ATOM 807 C C . ASN A 1 99 ? 9.409 -4.245 -28.186 1.00 73.06 99 ASN A C 1
ATOM 809 O O . ASN A 1 99 ? 10.445 -4.618 -28.736 1.00 73.06 99 ASN A O 1
ATOM 813 N N . ASP A 1 100 ? 8.230 -4.324 -28.809 1.00 70.94 100 ASP A N 1
ATOM 814 C CA . ASP A 1 100 ? 8.061 -4.887 -30.156 1.00 70.94 100 ASP A CA 1
ATOM 815 C C . ASP A 1 100 ? 8.791 -4.054 -31.221 1.00 70.94 100 ASP A C 1
ATOM 817 O O . ASP A 1 100 ? 9.406 -4.584 -32.155 1.00 70.94 100 ASP A O 1
ATOM 821 N N . LYS A 1 101 ? 8.761 -2.722 -31.087 1.00 72.62 101 LYS A N 1
ATOM 822 C CA . LYS A 1 101 ? 9.476 -1.806 -31.984 1.00 72.62 101 LYS A CA 1
ATOM 823 C C . LYS A 1 101 ? 10.992 -1.918 -31.818 1.00 72.62 101 LYS A C 1
ATOM 825 O O . LYS A 1 101 ? 11.711 -1.879 -32.821 1.00 72.62 101 LYS A O 1
ATOM 830 N N . GLU A 1 102 ? 11.481 -2.060 -30.590 1.00 72.44 102 GLU A N 1
ATOM 831 C CA . GLU A 1 102 ? 12.897 -2.296 -30.296 1.00 72.44 102 GLU A CA 1
ATOM 832 C C . GLU A 1 102 ? 13.368 -3.643 -30.850 1.00 72.44 102 GLU A C 1
ATOM 834 O O . GLU A 1 102 ? 14.386 -3.686 -31.546 1.00 72.44 102 GLU A O 1
ATOM 839 N N . GLN A 1 103 ? 12.583 -4.707 -30.665 1.00 71.62 103 GLN A N 1
ATOM 840 C CA . GLN A 1 103 ? 12.876 -6.030 -31.213 1.00 71.62 103 GLN A CA 1
ATOM 841 C C . GLN A 1 103 ? 12.918 -6.011 -32.747 1.00 71.62 103 GLN A C 1
ATOM 843 O O . GLN A 1 103 ? 13.877 -6.484 -33.353 1.00 71.62 103 GLN A O 1
ATOM 848 N N . LYS A 1 104 ? 11.944 -5.363 -33.398 1.00 76.31 104 LYS A N 1
ATOM 849 C CA . LYS A 1 104 ? 11.921 -5.216 -34.862 1.00 76.31 104 LYS A CA 1
ATOM 850 C C . LYS A 1 104 ? 13.125 -4.434 -35.396 1.00 76.31 104 LYS A C 1
ATOM 852 O O . LYS A 1 104 ? 13.632 -4.732 -36.481 1.00 76.31 104 LYS A O 1
ATOM 857 N N . ASN A 1 105 ? 13.584 -3.421 -34.662 1.00 76.00 105 ASN A N 1
ATOM 858 C CA . ASN A 1 105 ? 14.800 -2.691 -35.013 1.00 76.00 105 ASN A CA 1
ATOM 859 C C . ASN A 1 105 ? 16.039 -3.579 -34.855 1.00 76.00 105 ASN A C 1
ATOM 861 O O . ASN A 1 105 ? 16.881 -3.590 -35.754 1.00 76.00 105 ASN A O 1
ATOM 865 N N . LEU A 1 106 ? 16.131 -4.351 -33.770 1.00 71.06 106 LEU A N 1
ATOM 866 C CA . LEU A 1 106 ? 17.215 -5.304 -33.544 1.00 71.06 106 LEU A CA 1
ATOM 867 C C . LEU A 1 106 ? 17.272 -6.364 -34.654 1.00 71.06 106 LEU A C 1
ATOM 869 O O . LEU A 1 106 ? 18.336 -6.578 -35.229 1.00 71.06 106 LEU A O 1
ATOM 873 N N . ASP A 1 107 ? 16.136 -6.948 -35.035 1.00 76.50 107 ASP A N 1
ATOM 874 C CA . ASP A 1 107 ? 16.047 -7.933 -36.121 1.00 76.50 107 ASP A CA 1
ATOM 875 C C . ASP A 1 107 ? 16.476 -7.336 -37.469 1.00 76.50 107 ASP A C 1
ATOM 877 O O . ASP A 1 107 ? 17.162 -7.981 -38.270 1.00 76.50 107 ASP A O 1
ATOM 881 N N . LYS A 1 108 ? 16.127 -6.066 -37.719 1.00 80.12 108 LYS A N 1
ATOM 882 C CA . LYS A 1 108 ? 16.580 -5.333 -38.907 1.00 80.12 108 LYS A CA 1
ATOM 883 C C . LYS A 1 108 ? 18.100 -5.138 -38.902 1.00 80.12 108 LYS A C 1
ATOM 885 O O . LYS A 1 108 ? 18.721 -5.339 -39.947 1.00 80.12 108 LYS A O 1
ATOM 890 N N . TYR A 1 109 ? 18.695 -4.774 -37.764 1.00 69.75 109 TYR A N 1
ATOM 891 C CA . TYR A 1 109 ? 20.151 -4.657 -37.624 1.00 69.75 109 TYR A CA 1
ATOM 892 C C . TYR A 1 109 ? 20.851 -6.014 -37.797 1.00 69.75 109 TYR A C 1
ATOM 894 O O . TYR A 1 109 ? 21.794 -6.098 -38.581 1.00 69.75 109 TYR A O 1
ATOM 902 N N . LYS A 1 110 ? 20.342 -7.091 -37.181 1.00 73.50 110 LYS A N 1
ATOM 903 C CA . LYS A 1 110 ? 20.855 -8.465 -37.357 1.00 73.50 110 LYS A CA 1
ATOM 904 C C . LYS A 1 110 ? 20.818 -8.902 -38.826 1.00 73.50 110 LYS A C 1
ATOM 906 O O . LYS A 1 110 ? 21.810 -9.383 -39.369 1.00 73.50 110 LYS A O 1
ATOM 911 N N . SER A 1 111 ? 19.703 -8.651 -39.516 1.00 76.75 111 SER A N 1
ATOM 912 C CA . SER A 1 111 ? 19.548 -8.939 -40.951 1.00 76.75 111 SER A CA 1
ATOM 913 C C . SER A 1 111 ? 20.542 -8.162 -41.82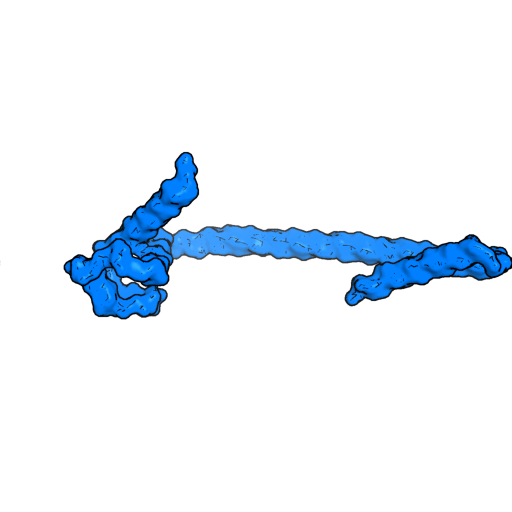3 1.00 76.75 111 SER A C 1
ATOM 915 O O . SER A 1 111 ? 21.076 -8.705 -42.795 1.00 76.75 111 SER A O 1
ATOM 917 N N . LEU A 1 112 ? 20.819 -6.899 -41.482 1.00 78.94 112 LEU A N 1
ATOM 918 C CA . LEU A 1 112 ? 21.798 -6.080 -42.195 1.00 78.94 112 LEU A CA 1
ATOM 919 C C . LEU A 1 112 ? 23.229 -6.586 -41.969 1.00 78.94 112 LEU A C 1
ATOM 921 O O . LEU A 1 112 ? 23.966 -6.742 -42.942 1.00 78.94 112 LEU A O 1
ATOM 925 N N . ASN A 1 113 ? 23.588 -6.906 -40.724 1.00 72.25 113 ASN A N 1
ATOM 926 C CA . ASN A 1 113 ? 24.905 -7.442 -40.374 1.00 72.25 113 ASN A CA 1
ATOM 927 C C . ASN A 1 113 ? 25.159 -8.792 -41.048 1.00 72.25 113 ASN A C 1
ATOM 929 O O . ASN A 1 113 ? 26.218 -8.988 -41.636 1.00 72.25 113 ASN A O 1
ATOM 933 N N . LEU A 1 114 ? 24.164 -9.684 -41.077 1.00 72.50 114 LEU A N 1
ATOM 934 C CA . LEU A 1 114 ? 24.277 -10.966 -41.773 1.00 72.50 114 LEU A CA 1
ATOM 935 C C . LEU A 1 114 ? 24.505 -10.790 -43.283 1.00 72.50 114 LEU A C 1
ATOM 937 O O . LEU A 1 114 ? 25.275 -11.532 -43.891 1.00 72.50 114 LEU A O 1
ATOM 941 N N . LYS A 1 115 ? 23.849 -9.805 -43.912 1.00 81.44 115 LYS A N 1
ATOM 942 C CA . LYS A 1 115 ? 24.089 -9.475 -45.328 1.00 81.44 115 LYS A CA 1
ATOM 943 C C . LYS A 1 115 ? 25.488 -8.905 -45.555 1.00 81.44 115 LYS A C 1
ATOM 945 O O . LYS A 1 115 ? 26.082 -9.191 -46.591 1.00 81.44 115 LYS A O 1
ATOM 950 N N . LEU A 1 116 ? 25.995 -8.100 -44.622 1.00 76.94 116 LEU A N 1
ATOM 951 C CA . LEU A 1 116 ? 27.339 -7.532 -44.697 1.00 76.94 116 LEU A CA 1
ATOM 952 C C . LEU A 1 116 ? 28.413 -8.616 -44.537 1.00 76.94 116 LEU A C 1
ATOM 954 O O . LEU A 1 116 ? 29.307 -8.687 -45.371 1.00 76.94 116 LEU A O 1
ATOM 958 N N . ALA A 1 117 ? 28.265 -9.501 -43.550 1.00 69.00 117 ALA A N 1
ATOM 959 C CA . ALA A 1 117 ? 29.161 -10.634 -43.318 1.00 69.00 117 ALA A CA 1
ATOM 960 C C . ALA A 1 117 ? 29.269 -11.544 -44.552 1.00 69.00 117 ALA A C 1
ATOM 962 O O . ALA A 1 117 ? 30.368 -11.874 -44.982 1.00 69.00 117 ALA A O 1
ATOM 963 N N . LYS A 1 118 ? 28.137 -11.866 -45.198 1.00 74.75 118 LYS A N 1
ATOM 964 C CA . LYS A 1 118 ? 28.128 -12.644 -46.451 1.00 74.75 118 LYS A CA 1
ATOM 965 C C . LYS A 1 118 ? 28.883 -11.954 -47.587 1.00 74.75 118 LYS A C 1
ATOM 967 O O . LYS A 1 118 ? 29.626 -12.610 -48.302 1.00 74.75 118 LYS A O 1
ATOM 972 N N . LYS A 1 119 ? 28.723 -10.634 -47.742 1.00 76.88 119 LYS A N 1
ATOM 973 C CA . LYS A 1 119 ? 29.473 -9.867 -48.750 1.00 76.88 119 LYS A CA 1
ATOM 974 C C . LYS A 1 119 ? 30.969 -9.826 -48.454 1.00 76.88 119 LYS A C 1
ATOM 976 O O . LYS A 1 119 ? 31.760 -9.863 -49.386 1.00 76.88 119 LYS A O 1
ATOM 981 N N . ILE A 1 120 ? 31.350 -9.724 -47.182 1.00 71.62 120 ILE A N 1
ATOM 982 C CA . ILE A 1 120 ? 32.753 -9.755 -46.759 1.00 71.62 120 ILE A CA 1
ATOM 983 C C . ILE A 1 120 ? 33.369 -11.124 -47.074 1.00 71.62 120 ILE A C 1
ATOM 985 O O . ILE A 1 120 ? 34.416 -11.174 -47.706 1.00 71.62 120 ILE A O 1
ATOM 989 N N . ASP A 1 121 ? 32.681 -12.217 -46.741 1.00 68.75 121 ASP A N 1
ATOM 990 C CA . ASP A 1 121 ? 33.101 -13.587 -47.071 1.00 68.75 121 ASP A CA 1
ATOM 991 C C . ASP A 1 121 ? 33.226 -13.813 -48.594 1.00 68.75 121 ASP A C 1
ATOM 993 O O . ASP A 1 121 ? 34.206 -14.387 -49.069 1.00 68.75 121 ASP A O 1
ATOM 997 N N . GLU A 1 122 ? 32.284 -13.299 -49.392 1.00 75.56 122 GLU A N 1
ATOM 998 C CA . GLU A 1 122 ? 32.384 -13.307 -50.860 1.00 75.56 122 GLU A CA 1
ATOM 999 C C . GLU A 1 122 ? 33.612 -12.530 -51.363 1.00 75.56 122 GLU A C 1
ATOM 1001 O O . GLU A 1 122 ? 34.319 -13.011 -52.248 1.00 75.56 122 GLU A O 1
ATOM 1006 N N . LEU A 1 123 ? 33.897 -11.352 -50.796 1.00 70.19 123 LEU A N 1
ATOM 1007 C CA . LEU A 1 123 ? 35.068 -10.548 -51.156 1.00 70.19 123 LEU A CA 1
ATOM 1008 C C . LEU A 1 123 ? 36.382 -11.242 -50.772 1.00 70.19 123 LEU A C 1
ATOM 1010 O O . LEU A 1 123 ? 37.284 -11.288 -51.605 1.00 70.19 123 LEU A O 1
ATOM 1014 N N . ILE A 1 124 ? 36.473 -11.836 -49.575 1.00 66.62 124 ILE A N 1
ATOM 1015 C CA . ILE A 1 124 ? 37.630 -12.643 -49.143 1.00 66.62 124 ILE A CA 1
ATOM 1016 C C . ILE A 1 124 ? 37.905 -13.757 -50.160 1.00 66.62 124 ILE A C 1
ATOM 1018 O O . ILE A 1 124 ? 39.040 -13.932 -50.599 1.00 66.62 124 ILE A O 1
ATOM 1022 N N . LYS A 1 125 ? 36.858 -14.479 -50.581 1.00 69.44 125 LYS A N 1
ATOM 1023 C CA . LYS A 1 125 ? 36.963 -15.584 -51.549 1.00 69.44 125 LYS A CA 1
ATOM 1024 C C . LYS A 1 125 ? 37.396 -15.136 -52.943 1.00 69.44 125 LYS A C 1
ATOM 1026 O O . LYS A 1 125 ? 38.068 -15.895 -53.633 1.00 69.44 125 LYS A O 1
ATOM 1031 N N . ILE A 1 126 ? 36.979 -13.946 -53.376 1.00 67.00 126 ILE A N 1
ATOM 1032 C CA . ILE A 1 126 ? 37.306 -13.408 -54.705 1.00 67.00 126 ILE A CA 1
ATOM 1033 C C . ILE A 1 126 ? 38.739 -12.880 -54.760 1.00 67.00 126 ILE A C 1
ATOM 1035 O O . ILE A 1 126 ? 39.372 -12.956 -55.810 1.00 67.00 126 ILE A O 1
ATOM 1039 N N . LEU A 1 127 ? 39.231 -12.297 -53.669 1.00 60.34 127 LEU A N 1
ATOM 1040 C CA . LEU A 1 127 ? 40.402 -11.434 -53.741 1.00 60.34 127 LEU A CA 1
ATOM 1041 C C . LEU A 1 127 ? 41.753 -12.158 -53.645 1.00 60.34 127 LEU A C 1
ATOM 1043 O O . LEU A 1 127 ? 42.755 -11.492 -53.880 1.00 60.34 127 LEU A O 1
ATOM 1047 N N . ASP A 1 128 ? 41.796 -13.467 -53.351 1.00 59.38 128 ASP A N 1
ATOM 1048 C CA . ASP A 1 128 ? 43.030 -14.284 -53.240 1.00 59.38 128 ASP A CA 1
ATOM 1049 C C . ASP A 1 128 ? 44.195 -13.501 -52.595 1.00 59.38 128 ASP A C 1
ATOM 1051 O O . ASP A 1 128 ? 45.328 -13.484 -53.083 1.00 59.38 128 ASP A O 1
ATOM 1055 N N . TYR A 1 129 ? 43.869 -12.729 -51.545 1.00 55.12 129 TYR A N 1
ATOM 1056 C CA . TYR A 1 129 ? 44.805 -11.782 -50.950 1.00 55.12 129 TYR A CA 1
ATOM 1057 C C . TYR A 1 129 ? 45.976 -12.567 -50.349 1.00 55.12 129 TYR A C 1
ATOM 1059 O O . TYR A 1 129 ? 45.734 -13.553 -49.636 1.00 55.12 129 TYR A O 1
ATOM 1067 N N . PRO A 1 130 ? 47.234 -12.137 -50.571 1.00 55.97 130 PRO A N 1
ATOM 1068 C CA . PRO A 1 130 ? 48.338 -12.628 -49.759 1.00 55.97 130 PRO A CA 1
ATOM 1069 C C . PRO A 1 130 ? 47.992 -12.408 -48.278 1.00 55.97 130 PRO A C 1
ATOM 1071 O O . PRO A 1 130 ? 47.345 -11.419 -47.948 1.00 55.97 130 PRO A O 1
ATOM 1074 N N . GLU A 1 131 ? 48.370 -13.351 -47.411 1.00 58.59 131 GLU A N 1
ATOM 1075 C CA . GLU A 1 131 ? 48.238 -13.263 -45.945 1.00 58.59 131 GLU A CA 1
ATOM 1076 C C . GLU A 1 131 ? 48.964 -12.008 -45.422 1.00 58.59 131 GLU A C 1
ATOM 1078 O O . GLU A 1 131 ? 50.128 -12.064 -45.029 1.00 58.59 131 GLU A O 1
ATOM 1083 N N . ASP A 1 132 ? 48.298 -10.859 -45.502 1.00 63.38 132 ASP A N 1
ATOM 1084 C CA . ASP A 1 132 ? 48.776 -9.551 -45.078 1.00 63.38 132 ASP A CA 1
ATOM 1085 C C . ASP A 1 132 ? 47.779 -8.898 -44.110 1.00 63.38 132 ASP A C 1
ATOM 1087 O O . ASP A 1 132 ? 46.677 -9.404 -43.866 1.00 63.38 132 ASP A O 1
ATOM 1091 N N . ASP A 1 133 ? 48.174 -7.756 -43.550 1.00 58.16 133 ASP A N 1
ATOM 1092 C CA . ASP A 1 133 ? 47.412 -7.043 -42.523 1.00 58.16 133 ASP A CA 1
ATOM 1093 C C . ASP A 1 133 ? 45.969 -6.700 -42.956 1.00 58.16 133 ASP A C 1
ATOM 1095 O O . ASP A 1 133 ? 45.089 -6.554 -42.106 1.00 58.16 133 ASP A O 1
ATOM 1099 N N . ASN A 1 134 ? 45.684 -6.605 -44.263 1.00 63.62 134 ASN A N 1
ATOM 1100 C CA . ASN A 1 134 ? 44.338 -6.316 -44.763 1.00 63.62 134 ASN A CA 1
ATOM 1101 C C . ASN A 1 134 ? 43.430 -7.548 -44.734 1.00 63.62 134 ASN A C 1
ATOM 1103 O O . ASN A 1 134 ? 42.233 -7.410 -44.479 1.00 63.62 134 ASN A O 1
ATOM 1107 N N . LYS A 1 135 ? 43.978 -8.744 -44.985 1.00 67.06 135 LYS A N 1
ATOM 1108 C CA . LYS A 1 135 ? 43.226 -10.001 -44.887 1.00 67.06 135 LYS A CA 1
ATOM 1109 C C . LYS A 1 135 ? 42.869 -10.302 -43.433 1.00 67.06 135 LYS A C 1
ATOM 1111 O O . LYS A 1 135 ? 41.705 -10.566 -43.145 1.00 67.06 135 LYS A O 1
ATOM 1116 N N . GLN A 1 136 ? 43.830 -10.139 -42.521 1.00 70.56 136 GLN A N 1
ATOM 1117 C CA . GLN A 1 136 ? 43.598 -10.303 -41.084 1.00 70.56 136 GLN A CA 1
ATOM 1118 C C . GLN A 1 136 ? 42.539 -9.321 -40.566 1.00 70.56 136 GLN A C 1
ATOM 1120 O O . GLN A 1 136 ? 41.625 -9.723 -39.853 1.00 70.56 136 GLN A O 1
ATOM 1125 N N . LEU A 1 137 ? 42.600 -8.049 -40.983 1.00 71.94 137 LEU A N 1
ATOM 1126 C CA . LEU A 1 137 ? 41.583 -7.057 -40.624 1.00 71.94 137 LEU A CA 1
ATOM 1127 C C . LEU A 1 137 ? 40.180 -7.476 -41.091 1.00 71.94 137 LEU A C 1
ATOM 1129 O O . LEU A 1 137 ? 39.195 -7.244 -40.392 1.00 71.94 137 LEU A O 1
ATOM 1133 N N . LEU A 1 138 ? 40.076 -8.088 -42.271 1.00 68.19 138 LEU A N 1
ATOM 1134 C CA . LEU A 1 138 ? 38.804 -8.514 -42.844 1.00 68.19 138 LEU A CA 1
ATOM 1135 C C . LEU A 1 138 ? 38.227 -9.744 -42.119 1.00 68.19 138 LEU A C 1
ATOM 1137 O O . LEU A 1 138 ? 37.019 -9.790 -41.875 1.00 68.19 138 LEU A O 1
ATOM 1141 N N . ASP A 1 139 ? 39.086 -10.680 -41.710 1.00 72.38 139 ASP A N 1
ATOM 1142 C CA . ASP A 1 139 ? 38.722 -11.828 -40.872 1.00 72.38 139 ASP A CA 1
ATOM 1143 C C . ASP A 1 139 ? 38.299 -11.385 -39.459 1.00 72.38 139 ASP A C 1
ATOM 1145 O O . ASP A 1 139 ? 37.271 -11.833 -38.945 1.00 72.38 139 ASP A O 1
ATOM 1149 N N . ASP A 1 140 ? 39.012 -10.431 -38.855 1.00 77.75 140 ASP A N 1
ATOM 1150 C CA . ASP A 1 140 ? 38.665 -9.854 -37.549 1.00 77.75 140 ASP A CA 1
ATOM 1151 C C . ASP A 1 140 ? 37.308 -9.130 -37.596 1.00 77.75 140 ASP A C 1
ATOM 1153 O O . ASP A 1 140 ? 36.473 -9.270 -36.693 1.00 77.75 140 ASP A O 1
ATOM 1157 N N . MET A 1 141 ? 37.042 -8.390 -38.680 1.00 75.62 141 MET A N 1
ATOM 1158 C CA . MET A 1 141 ? 35.740 -7.764 -38.924 1.00 75.62 141 MET A CA 1
ATOM 1159 C C . MET A 1 141 ? 34.625 -8.804 -39.088 1.00 75.62 141 MET A C 1
ATOM 1161 O O . MET A 1 141 ? 33.524 -8.599 -38.572 1.00 75.62 141 MET A O 1
ATOM 1165 N N . LEU A 1 142 ? 34.885 -9.913 -39.787 1.00 73.50 142 LEU A N 1
ATOM 1166 C CA . LEU A 1 142 ? 33.916 -10.993 -39.966 1.00 73.50 142 LEU A CA 1
ATOM 1167 C C . LEU A 1 142 ? 33.581 -11.672 -38.630 1.00 73.50 142 LEU A C 1
ATOM 1169 O O . LEU A 1 142 ? 32.401 -11.825 -38.313 1.00 73.50 142 LEU A O 1
ATOM 1173 N N . ASN A 1 143 ? 34.594 -12.001 -37.826 1.00 76.69 143 ASN A N 1
ATOM 1174 C CA . ASN A 1 143 ? 34.418 -12.622 -36.511 1.00 76.69 143 ASN A CA 1
ATOM 1175 C C . ASN A 1 143 ? 33.640 -11.709 -35.555 1.00 76.69 143 ASN A C 1
ATOM 1177 O O . ASN A 1 143 ? 32.655 -12.140 -34.958 1.00 76.69 143 ASN A O 1
ATOM 1181 N N . THR A 1 144 ? 33.980 -10.416 -35.514 1.00 75.88 144 THR A N 1
ATOM 1182 C CA . THR A 1 144 ? 33.259 -9.418 -34.702 1.00 75.88 144 THR A CA 1
ATOM 1183 C C . THR A 1 144 ? 31.774 -9.332 -35.090 1.00 75.88 144 THR A C 1
ATOM 1185 O O . THR A 1 144 ? 30.894 -9.227 -34.236 1.00 75.88 144 THR A O 1
ATOM 1188 N N . LEU A 1 145 ? 31.456 -9.384 -36.390 1.00 74.00 145 LEU A N 1
ATOM 1189 C CA . LEU A 1 145 ? 30.069 -9.353 -36.869 1.00 74.00 145 LEU A CA 1
ATOM 1190 C C . LEU A 1 145 ? 29.284 -10.625 -36.513 1.00 74.00 145 LEU A C 1
ATOM 1192 O O . LEU A 1 145 ? 28.072 -10.535 -36.304 1.00 74.00 145 LEU A O 1
ATOM 1196 N N . ILE A 1 146 ? 29.950 -11.782 -36.457 1.00 73.50 146 ILE A N 1
ATOM 1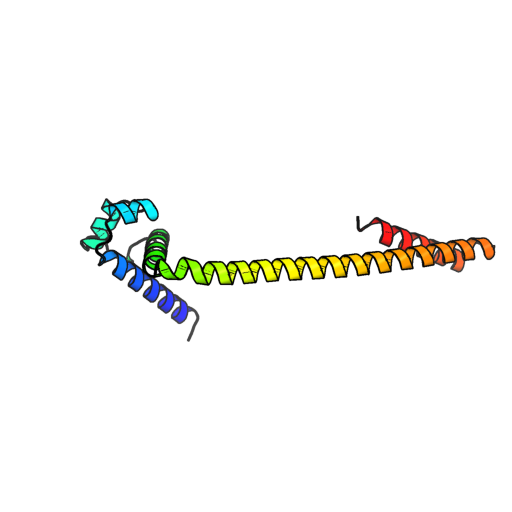197 C CA . ILE A 1 146 ? 29.355 -13.057 -36.032 1.00 73.50 146 ILE A CA 1
ATOM 1198 C C . ILE A 1 146 ? 29.067 -13.025 -34.525 1.00 73.50 146 ILE A C 1
ATOM 1200 O O . ILE A 1 146 ? 27.927 -13.269 -34.135 1.00 73.50 146 ILE A O 1
ATOM 1204 N N . GLU A 1 147 ? 30.034 -12.619 -33.698 1.00 74.88 147 GLU A N 1
ATOM 1205 C CA . GLU A 1 147 ? 29.888 -12.518 -32.236 1.00 74.88 147 GLU A CA 1
ATOM 1206 C C . GLU A 1 147 ? 28.738 -11.583 -31.828 1.00 74.88 147 GLU A C 1
ATOM 1208 O O . GLU A 1 147 ? 27.858 -11.965 -31.054 1.00 74.88 147 GLU A O 1
ATOM 1213 N N . ILE A 1 148 ? 28.657 -10.390 -32.435 1.00 69.50 148 ILE A N 1
ATOM 1214 C CA . ILE A 1 148 ? 27.551 -9.437 -32.210 1.00 69.50 148 ILE A CA 1
ATOM 1215 C C . ILE A 1 148 ? 26.182 -10.064 -32.531 1.00 69.50 148 ILE A C 1
ATOM 1217 O O . ILE A 1 148 ? 25.159 -9.669 -31.961 1.00 69.50 148 ILE A O 1
ATOM 1221 N N . ASN A 1 149 ? 26.135 -11.017 -33.462 1.00 65.38 149 ASN A N 1
ATOM 1222 C CA . ASN A 1 149 ? 24.903 -11.680 -33.865 1.00 65.38 149 ASN A CA 1
ATOM 1223 C C . ASN A 1 149 ? 24.519 -12.843 -32.925 1.00 65.38 149 ASN A C 1
ATOM 1225 O O . ASN A 1 149 ? 23.327 -13.140 -32.805 1.00 65.38 149 ASN A O 1
ATOM 1229 N N . GLU A 1 150 ? 25.490 -13.458 -32.243 1.00 69.69 150 GLU A N 1
ATOM 1230 C CA . GLU A 1 150 ? 25.304 -14.603 -31.339 1.00 69.69 150 GLU A CA 1
ATOM 1231 C C . GLU A 1 150 ? 25.053 -14.196 -29.868 1.00 69.69 150 GLU A C 1
ATOM 1233 O O . GLU A 1 150 ? 24.199 -14.798 -29.220 1.00 69.69 150 GLU A O 1
ATOM 1238 N N . GLU A 1 151 ? 25.680 -13.131 -29.348 1.00 57.47 151 GLU A N 1
ATOM 1239 C CA . GLU A 1 151 ? 25.639 -12.753 -27.913 1.00 57.47 151 GLU A CA 1
ATOM 1240 C C . GLU A 1 151 ? 24.308 -12.160 -27.385 1.00 57.47 151 GLU A C 1
ATOM 1242 O O . GLU A 1 151 ? 24.193 -11.837 -26.202 1.00 57.47 151 GLU A O 1
ATOM 1247 N N . ARG A 1 152 ? 23.273 -11.987 -28.217 1.00 50.06 152 ARG A N 1
ATOM 1248 C CA . ARG A 1 152 ? 21.972 -11.410 -27.797 1.00 50.06 152 ARG A CA 1
ATOM 1249 C C . ARG A 1 152 ? 20.775 -12.335 -28.048 1.00 50.06 152 ARG A C 1
ATOM 1251 O O . ARG A 1 152 ? 19.757 -11.867 -28.573 1.00 50.06 152 ARG A O 1
ATOM 1258 N N . SER A 1 153 ? 20.920 -13.624 -27.735 1.00 44.25 153 SER A N 1
ATOM 1259 C CA . SER A 1 153 ? 19.816 -14.598 -27.607 1.00 44.25 153 SER A CA 1
ATOM 1260 C C . SER A 1 153 ? 19.611 -15.008 -26.155 1.00 44.25 153 SER A C 1
ATOM 1262 O O . SER A 1 153 ? 20.624 -15.091 -25.429 1.00 44.25 153 SER A O 1
#

Nearest PDB structures (foldseek):
  8jfu-assembly2_C  TM=9.743E-01  e=1.470E-03  Staphylococcus delphini
  8jfr-assembly2_A  TM=9.672E-01  e=1.954E-03  Staphylococcus delphini
  8jfr-assembly2_C  TM=9.573E-01  e=1.954E-03  Staphylococcus delphini
  8jg9-assembly1_F  TM=9.661E-01  e=3.867E-03  Staphylococcus delphini
  8jfr-assembly1_D  TM=9.766E-01  e=5.440E-03  Staphylococcus delphini

pLDDT: mean 77.57, std 14.61, range [43.75, 96.19]

Mean predicted aligned error: 17.42 Å

Foldseek 3Di:
DDPVVVVVVVVVVLLVLLVCVLPDPPQLVVLCVQLVDHSVRSVCPNVVVDDPVPDDPSSSVSSSVVSVVVVPPPVNCPPVVVVVVVVVVVVVVVVVVVVVVVVVVVVVVLVVLVVVLVVLVVCLVPPVDDPDPVNVVSVVSSVVSVCVNPVPD